Protein AF-B9A1S3-F1 (afdb_monomer_lite)

InterPro domains:
  IPR002404 IRS-type PTB domain [PF02174] (3-64)
  IPR002404 IRS-type PTB domain [PR00628] (17-37)
  IPR002404 IRS-type PTB domain [PR00628] (39-55)
  IPR002404 IRS-type PTB domain [PR00628] (56-64)
  IPR002404 IRS-type PTB domain [PS51064] (1-64)
  IPR002404 IRS-type PTB domain [SM00310] (1-64)
  IPR011993 PH-like domain superfamily [G3DSA:2.30.29.30] (1-64)
  IPR039011 Insulin receptor substrate [PTHR10614] (1-64)

Structure (mmCIF, N/CA/C/O backbone):
data_AF-B9A1S3-F1
#
_entry.id   AF-B9A1S3-F1
#
loop_
_atom_site.group_PDB
_atom_site.id
_atom_site.type_symbol
_atom_site.label_atom_id
_atom_site.label_alt_id
_atom_site.label_comp_id
_atom_site.label_asym_id
_atom_site.label_entity_id
_atom_site.label_seq_id
_atom_site.pdbx_PDB_ins_code
_atom_site.Cartn_x
_atom_site.Cartn_y
_atom_site.Cartn_z
_atom_site.occupancy
_atom_site.B_iso_or_equiv
_atom_site.auth_seq_id
_atom_site.auth_comp_id
_atom_site.auth_asym_id
_atom_site.auth_atom_id
_atom_site.pdbx_PDB_model_num
ATOM 1 N N . TRP A 1 1 ? -2.190 -7.895 6.795 1.00 96.50 1 TRP A N 1
ATOM 2 C CA . TRP A 1 1 ? -0.724 -7.843 6.979 1.00 96.50 1 TRP A CA 1
ATOM 3 C C . TRP A 1 1 ? -0.293 -6.510 7.556 1.00 96.50 1 TRP A C 1
ATOM 5 O O . TRP A 1 1 ? -0.816 -5.490 7.130 1.00 96.50 1 TRP A O 1
ATOM 15 N N . GLN A 1 2 ? 0.632 -6.495 8.516 1.00 97.06 2 GLN A N 1
ATOM 16 C CA . GLN A 1 2 ? 1.243 -5.248 8.987 1.00 97.06 2 GLN A CA 1
ATOM 17 C C . GLN A 1 2 ? 2.357 -4.833 8.019 1.00 97.06 2 GLN A C 1
ATOM 19 O O . GLN A 1 2 ? 3.216 -5.647 7.696 1.00 97.06 2 GLN A O 1
ATOM 24 N N . VAL A 1 3 ? 2.323 -3.590 7.542 1.00 96.88 3 VAL A N 1
ATOM 25 C CA . VAL A 1 3 ? 3.237 -3.055 6.522 1.00 96.88 3 VAL A CA 1
ATOM 26 C C . VAL A 1 3 ? 3.661 -1.627 6.873 1.00 96.88 3 VAL A C 1
ATOM 28 O O . VAL A 1 3 ? 2.953 -0.918 7.587 1.00 96.88 3 VAL A O 1
ATOM 31 N N . ASN A 1 4 ? 4.813 -1.191 6.359 1.00 97.56 4 ASN A N 1
ATOM 32 C CA . ASN A 1 4 ? 5.270 0.195 6.463 1.00 97.56 4 ASN A CA 1
ATOM 33 C C . ASN A 1 4 ? 5.083 0.898 5.109 1.00 97.56 4 ASN A C 1
ATOM 35 O O . ASN A 1 4 ? 5.808 0.607 4.154 1.00 97.56 4 ASN A O 1
ATOM 39 N N . LEU A 1 5 ? 4.102 1.799 5.024 1.00 96.75 5 LEU A N 1
ATOM 40 C CA . LEU A 1 5 ? 3.853 2.600 3.830 1.00 96.75 5 LEU A CA 1
ATOM 41 C C . LEU A 1 5 ? 4.956 3.646 3.657 1.00 96.75 5 LEU A C 1
ATOM 43 O O . LEU A 1 5 ? 5.197 4.485 4.529 1.00 96.75 5 LEU A O 1
ATOM 47 N N . LYS A 1 6 ? 5.621 3.592 2.502 1.00 97.25 6 LYS A N 1
ATOM 48 C CA . LYS A 1 6 ? 6.713 4.500 2.143 1.00 97.25 6 LYS A CA 1
ATOM 49 C C . LYS A 1 6 ? 6.179 5.803 1.528 1.00 97.25 6 LYS A C 1
ATOM 51 O O . LYS A 1 6 ? 5.153 5.766 0.849 1.00 97.25 6 LYS A O 1
ATOM 56 N N . PRO A 1 7 ? 6.898 6.933 1.677 1.00 96.50 7 PRO A N 1
ATOM 57 C CA . PRO A 1 7 ? 6.564 8.219 1.051 1.00 96.50 7 PRO A CA 1
ATOM 58 C C . PRO A 1 7 ? 6.840 8.205 -0.467 1.00 96.50 7 PRO A C 1
ATOM 60 O O . PRO A 1 7 ? 7.686 8.933 -0.977 1.00 96.50 7 PRO A O 1
ATOM 63 N N . LYS A 1 8 ? 6.163 7.324 -1.212 1.00 94.38 8 LYS A N 1
ATOM 64 C CA . LYS A 1 8 ? 6.260 7.200 -2.675 1.00 94.38 8 LYS A CA 1
ATOM 65 C C . LYS A 1 8 ? 4.863 7.206 -3.292 1.00 94.38 8 LYS A C 1
ATOM 67 O O . LYS A 1 8 ? 3.950 6.569 -2.768 1.00 94.38 8 LYS A O 1
ATOM 72 N N . GLY A 1 9 ? 4.694 7.918 -4.408 1.00 92.81 9 GLY A N 1
ATOM 73 C CA . GLY A 1 9 ? 3.425 7.997 -5.139 1.00 92.81 9 GLY A CA 1
ATOM 74 C C . GLY A 1 9 ? 2.259 8.461 -4.257 1.00 92.81 9 GLY A C 1
ATOM 75 O O . GLY A 1 9 ? 2.264 9.574 -3.724 1.00 92.81 9 GLY A O 1
ATOM 76 N N . LEU A 1 10 ? 1.263 7.590 -4.076 1.00 91.56 10 LEU A N 1
ATOM 77 C CA . LEU A 1 10 ? 0.110 7.854 -3.208 1.00 91.56 10 LEU A CA 1
ATOM 78 C C . LEU A 1 10 ? 0.490 8.057 -1.738 1.00 91.56 10 LEU A C 1
ATOM 80 O O . LEU A 1 10 ? -0.157 8.849 -1.060 1.00 91.56 10 LEU A O 1
ATOM 84 N N . GLY A 1 11 ? 1.564 7.417 -1.266 1.00 93.62 11 GLY A N 1
ATOM 85 C CA . GLY A 1 11 ? 2.061 7.613 0.096 1.00 93.62 11 GLY A CA 1
ATOM 86 C C . GLY A 1 11 ? 2.383 9.080 0.389 1.00 93.62 11 GLY A C 1
ATOM 87 O O . GLY A 1 11 ? 1.978 9.607 1.419 1.00 93.62 11 GLY A O 1
ATOM 88 N N . GLN A 1 12 ? 3.028 9.767 -0.559 1.00 94.81 12 GLN A N 1
ATOM 89 C CA . GLN A 1 12 ? 3.373 11.185 -0.427 1.00 94.81 12 GLN A CA 1
ATOM 90 C C . GLN A 1 12 ? 2.162 12.093 -0.686 1.00 94.81 12 GLN A C 1
ATOM 92 O O . GLN A 1 12 ? 1.845 12.950 0.132 1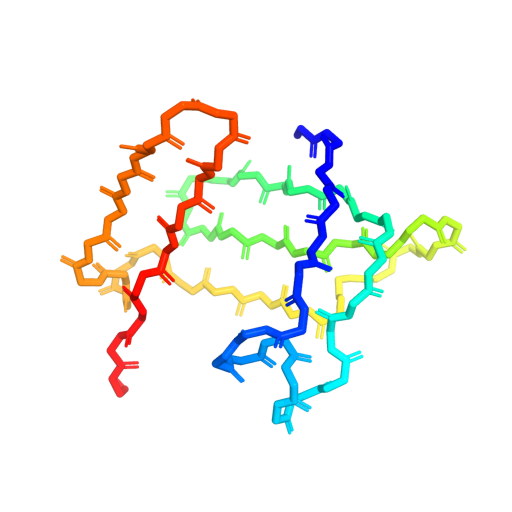.00 94.81 12 GLN A O 1
ATOM 97 N N . SER A 1 13 ? 1.454 11.892 -1.804 1.00 93.88 13 SER A N 1
ATOM 98 C CA . SER A 1 13 ? 0.360 12.790 -2.225 1.00 93.88 13 SER A CA 1
ATOM 99 C C . SER A 1 13 ? -0.881 12.738 -1.328 1.00 93.88 13 SER A C 1
ATOM 101 O O . SER A 1 13 ? -1.663 13.686 -1.312 1.00 93.88 13 SER A O 1
ATOM 103 N N . ARG A 1 14 ? -1.075 11.645 -0.581 1.00 91.44 14 ARG A N 1
ATOM 104 C CA . ARG A 1 14 ? -2.199 11.465 0.352 1.00 91.44 14 ARG A CA 1
ATOM 105 C C . ARG A 1 14 ? -1.765 11.403 1.816 1.00 91.44 14 ARG A C 1
ATOM 107 O O . ARG A 1 14 ? -2.590 11.092 2.666 1.00 91.44 14 ARG A O 1
ATOM 114 N N . ASN A 1 15 ? -0.493 11.687 2.109 1.00 92.94 15 ASN A N 1
ATOM 115 C CA . ASN A 1 15 ? 0.079 11.594 3.454 1.00 92.94 15 ASN A CA 1
ATOM 116 C C . ASN A 1 15 ? -0.169 10.222 4.131 1.00 92.94 15 ASN A C 1
ATOM 118 O O . ASN A 1 15 ? -0.454 10.120 5.325 1.00 92.94 15 ASN A O 1
ATOM 122 N N . LEU A 1 16 ? -0.076 9.147 3.344 1.00 94.31 16 LEU A N 1
ATOM 123 C CA . LEU A 1 16 ? -0.241 7.763 3.785 1.00 94.31 16 LEU A CA 1
ATOM 124 C C . LEU A 1 16 ? 1.142 7.148 4.029 1.00 94.31 16 LEU A C 1
ATOM 126 O O . LEU A 1 16 ? 1.677 6.439 3.179 1.00 94.31 16 LEU A O 1
ATOM 130 N N . THR A 1 17 ? 1.745 7.451 5.179 1.00 96.19 17 THR A N 1
ATOM 131 C CA . THR A 1 17 ? 3.096 6.985 5.539 1.00 96.19 17 THR A CA 1
ATOM 132 C C . THR A 1 17 ? 3.151 6.408 6.953 1.00 96.19 17 THR A C 1
ATOM 134 O O . THR A 1 17 ? 2.383 6.805 7.834 1.00 96.19 17 THR A O 1
ATOM 137 N N . GLY A 1 18 ? 4.055 5.451 7.179 1.00 96.31 18 GLY A N 1
ATOM 138 C CA . GLY A 1 18 ? 4.254 4.809 8.482 1.00 96.31 18 GLY A CA 1
ATOM 139 C C . GLY A 1 18 ? 3.600 3.431 8.591 1.00 96.31 18 GLY A C 1
ATOM 140 O O . GLY A 1 18 ? 3.422 2.738 7.592 1.00 96.31 18 GLY A O 1
ATOM 141 N N . VAL A 1 19 ? 3.292 2.994 9.815 1.00 97.50 19 VAL A N 1
ATOM 142 C CA . VAL A 1 19 ? 2.817 1.627 10.089 1.00 97.50 19 VAL A CA 1
ATOM 143 C C . VAL A 1 19 ? 1.308 1.511 9.875 1.00 97.50 19 VAL A C 1
ATOM 145 O O . VAL A 1 19 ? 0.518 2.199 10.525 1.00 97.50 19 VAL A O 1
ATOM 148 N N . TYR A 1 20 ? 0.919 0.600 8.984 1.00 97.75 20 TYR A N 1
ATOM 149 C CA . TYR A 1 20 ? -0.468 0.297 8.641 1.00 97.75 20 TYR A CA 1
ATOM 150 C C . TYR A 1 20 ? -0.727 -1.206 8.682 1.00 97.75 20 TYR A C 1
ATOM 152 O O . TYR A 1 20 ? 0.181 -2.033 8.564 1.00 97.75 20 TYR A O 1
ATOM 160 N N . ARG A 1 21 ? -2.003 -1.562 8.781 1.00 97.06 21 ARG A N 1
ATOM 161 C CA . ARG A 1 21 ? -2.516 -2.893 8.497 1.00 97.06 21 ARG A CA 1
ATOM 162 C C . ARG A 1 21 ? -3.182 -2.878 7.121 1.00 97.06 21 ARG A C 1
ATOM 164 O O . ARG A 1 21 ? -4.173 -2.187 6.912 1.00 97.06 21 ARG A O 1
ATOM 171 N N . LEU A 1 22 ? -2.615 -3.642 6.192 1.00 97.19 22 LEU A N 1
ATOM 172 C CA . LEU A 1 22 ? -3.230 -3.999 4.918 1.00 97.19 22 LEU A CA 1
ATOM 173 C C . LEU A 1 22 ? -4.284 -5.077 5.183 1.00 97.19 22 LE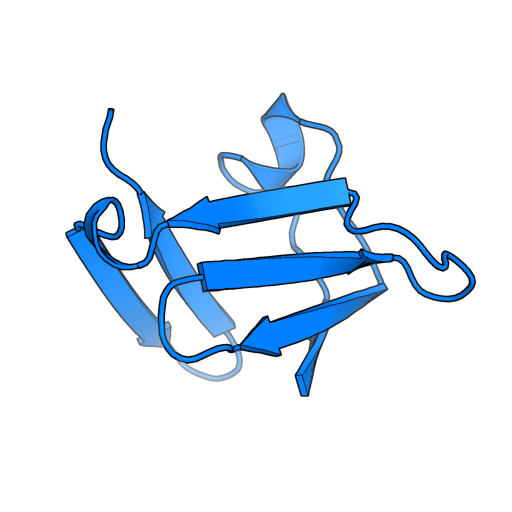U A C 1
ATOM 175 O O . LEU A 1 22 ? -3.945 -6.188 5.608 1.00 97.19 22 LEU A O 1
ATOM 179 N N . CYS A 1 23 ? -5.543 -4.746 4.940 1.00 96.69 23 CYS A N 1
ATOM 180 C CA . CYS A 1 23 ? -6.705 -5.603 5.136 1.00 96.69 23 CYS A CA 1
ATOM 181 C C . CYS A 1 23 ? -7.276 -5.980 3.767 1.00 96.69 23 CYS A C 1
ATOM 183 O O . CYS A 1 23 ? -7.818 -5.124 3.076 1.00 96.69 23 CYS A O 1
ATOM 185 N N . LEU A 1 24 ? -7.147 -7.244 3.369 1.00 97.62 24 LEU A N 1
ATOM 186 C CA . LEU A 1 24 ? -7.729 -7.756 2.128 1.00 97.62 24 LEU A CA 1
ATOM 187 C C . LEU A 1 24 ? -9.101 -8.368 2.412 1.00 97.62 24 LEU A C 1
ATOM 189 O O . LEU A 1 24 ? -9.259 -9.131 3.363 1.00 97.62 24 LEU A O 1
ATOM 193 N N . SER A 1 25 ? -10.069 -8.045 1.564 1.00 96.75 25 SER A N 1
ATOM 194 C CA . SER A 1 25 ? -11.383 -8.683 1.505 1.00 96.75 25 SER A CA 1
ATOM 195 C C . SER A 1 25 ? -11.599 -9.325 0.130 1.00 96.75 25 SER A C 1
ATOM 197 O O . SER A 1 25 ? -10.734 -9.262 -0.741 1.00 96.75 25 SER A O 1
ATOM 199 N N . ALA A 1 26 ? -12.784 -9.896 -0.099 1.00 97.94 26 ALA A N 1
ATOM 200 C CA . ALA A 1 26 ? -13.148 -10.462 -1.398 1.00 97.94 26 ALA A CA 1
ATOM 201 C C . ALA A 1 26 ? -13.171 -9.431 -2.546 1.00 97.94 26 ALA A C 1
ATOM 203 O O . ALA A 1 26 ? -13.099 -9.818 -3.709 1.00 97.94 26 ALA A O 1
ATOM 204 N N . ARG A 1 27 ? -13.319 -8.130 -2.248 1.00 97.75 27 ARG A N 1
ATOM 205 C CA . ARG A 1 27 ? -13.476 -7.074 -3.271 1.00 97.75 27 ARG A CA 1
ATOM 206 C C . ARG A 1 27 ? -12.583 -5.856 -3.068 1.00 97.75 27 ARG A C 1
ATOM 208 O O . ARG A 1 27 ? -12.447 -5.053 -3.987 1.00 97.75 27 ARG A O 1
ATOM 215 N N . THR A 1 28 ? -11.972 -5.700 -1.898 1.00 98.00 28 THR A N 1
ATOM 216 C CA . THR A 1 28 ? -11.239 -4.481 -1.541 1.00 98.00 28 THR A CA 1
ATOM 217 C C . THR A 1 28 ? -9.936 -4.753 -0.805 1.00 98.00 28 THR A C 1
ATOM 219 O O . THR A 1 28 ? -9.767 -5.789 -0.163 1.00 98.00 28 THR A O 1
ATOM 222 N N . ILE A 1 29 ? -9.036 -3.771 -0.857 1.00 97.25 29 ILE A N 1
ATOM 223 C CA . ILE A 1 29 ? -7.889 -3.643 0.043 1.00 97.25 29 ILE A CA 1
ATOM 224 C C . ILE A 1 29 ? -8.057 -2.360 0.851 1.00 97.25 29 ILE A C 1
ATOM 226 O O . ILE A 1 29 ? -8.130 -1.272 0.284 1.00 97.25 29 ILE A O 1
ATOM 230 N N . GLY A 1 30 ? -8.099 -2.479 2.173 1.00 96.62 30 GLY A N 1
ATOM 231 C CA . GLY A 1 30 ? -8.075 -1.356 3.104 1.00 96.62 30 GLY A CA 1
ATOM 232 C C . GLY A 1 30 ? -6.691 -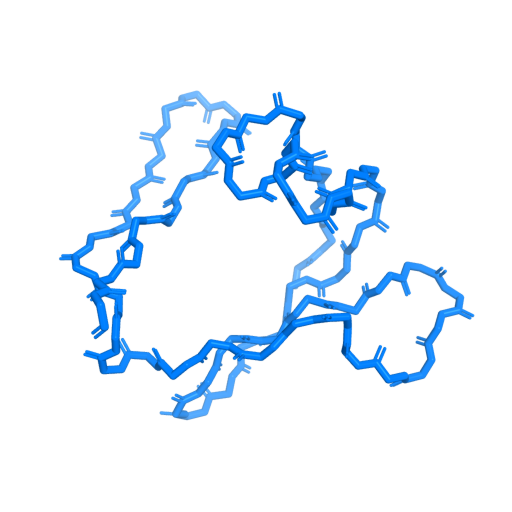1.164 3.719 1.00 96.62 30 GLY A C 1
ATOM 233 O O . GLY A 1 30 ? -6.011 -2.140 4.032 1.00 96.62 30 GLY A O 1
ATOM 234 N N . PHE A 1 31 ? -6.290 0.085 3.942 1.00 97.12 31 PHE A N 1
ATOM 235 C CA . PHE A 1 31 ? -5.126 0.424 4.760 1.00 97.12 31 PHE A CA 1
ATOM 236 C C . PHE A 1 31 ? -5.594 1.115 6.035 1.00 97.12 31 PHE A C 1
ATOM 238 O O . PHE A 1 31 ? -6.056 2.254 6.000 1.00 97.12 31 PHE A O 1
ATOM 245 N N . VAL A 1 32 ? -5.467 0.423 7.164 1.00 97.31 32 VAL A N 1
ATOM 246 C CA . VAL A 1 32 ? -5.857 0.924 8.489 1.00 97.31 32 VAL A CA 1
ATOM 247 C C . VAL A 1 32 ? -4.600 1.345 9.237 1.00 97.31 32 VAL A C 1
ATOM 249 O O . VAL A 1 32 ? -3.697 0.528 9.427 1.00 97.31 32 VAL A O 1
ATOM 252 N N . LYS A 1 33 ? -4.499 2.616 9.632 1.00 95.94 33 LYS A N 1
ATOM 253 C CA . LYS A 1 33 ? -3.357 3.093 10.424 1.00 95.94 33 LYS A CA 1
ATOM 254 C C . LYS A 1 33 ? -3.355 2.398 11.788 1.00 95.94 33 LYS A C 1
ATOM 256 O O . LYS A 1 33 ? -4.418 2.115 12.338 1.00 95.94 33 LYS A O 1
ATOM 261 N N . LEU A 1 34 ? -2.176 2.098 12.333 1.00 92.00 34 LEU A N 1
ATOM 262 C CA . LEU A 1 34 ? -2.091 1.515 13.674 1.00 92.00 34 LEU A CA 1
ATOM 263 C C . LEU A 1 34 ? -2.806 2.430 1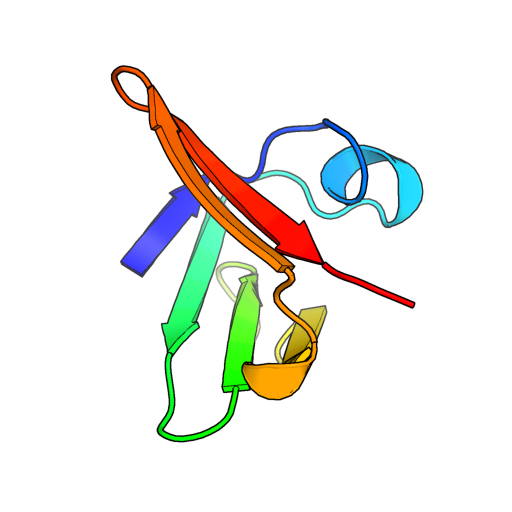4.688 1.00 92.00 34 LEU A C 1
ATOM 265 O O . LEU A 1 34 ? -2.635 3.647 14.635 1.00 92.00 34 LEU A O 1
ATOM 269 N N . ASN A 1 35 ? -3.591 1.839 15.593 1.00 89.56 35 ASN A N 1
ATOM 270 C CA . ASN A 1 35 ? -4.442 2.534 16.573 1.00 89.56 35 ASN A CA 1
ATOM 271 C C . ASN A 1 35 ? -5.633 3.314 15.981 1.00 89.56 35 ASN A C 1
ATOM 273 O O . ASN A 1 35 ? -6.230 4.132 16.674 1.00 89.56 35 ASN A O 1
ATOM 277 N N . CYS A 1 36 ? -6.000 3.063 14.723 1.00 91.69 36 CYS A N 1
ATOM 278 C CA . CYS A 1 36 ? -7.243 3.557 14.133 1.00 91.69 36 CYS A CA 1
ATOM 279 C C . CYS A 1 36 ? -8.207 2.396 13.861 1.00 91.69 36 CYS A C 1
ATOM 281 O O . CYS A 1 36 ? -7.780 1.304 13.492 1.00 91.69 36 CYS A O 1
ATOM 283 N N . GLU A 1 37 ? -9.510 2.644 14.005 1.00 89.19 37 GLU A N 1
ATOM 284 C CA . GLU A 1 37 ? -10.550 1.654 13.684 1.00 89.19 37 GLU A CA 1
ATOM 285 C C . GLU A 1 37 ? -10.997 1.727 12.218 1.00 89.19 37 GLU A C 1
ATOM 287 O O . GLU A 1 37 ? -11.345 0.710 11.620 1.00 89.19 37 GLU A O 1
ATOM 292 N N . GLN A 1 38 ? -10.944 2.917 11.610 1.00 92.31 38 GLN A N 1
ATOM 293 C CA . GLN A 1 38 ? -11.342 3.123 10.218 1.00 92.31 38 GLN A CA 1
ATOM 294 C C . GLN A 1 38 ? -10.155 3.078 9.244 1.00 92.31 38 GLN A C 1
ATOM 296 O O . GLN A 1 38 ? -9.057 3.548 9.566 1.00 92.31 38 GL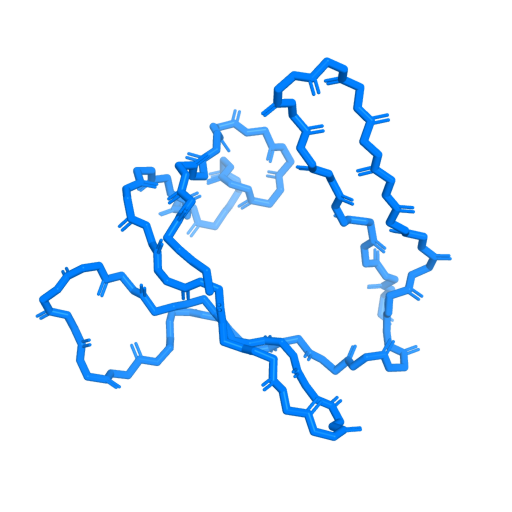N A O 1
ATOM 301 N N . PRO A 1 39 ? -10.365 2.544 8.025 1.00 94.25 39 PRO A N 1
ATOM 302 C CA . PRO A 1 39 ? -9.359 2.576 6.975 1.00 94.25 39 PRO A CA 1
ATOM 303 C C . PRO A 1 39 ? -9.104 4.014 6.515 1.00 94.25 39 PRO A C 1
ATOM 305 O O . PRO A 1 39 ? -10.031 4.753 6.198 1.00 94.25 39 PRO A O 1
ATOM 308 N N . SER A 1 40 ? -7.831 4.394 6.417 1.00 95.19 40 SER A N 1
ATOM 309 C CA . SER A 1 40 ? -7.421 5.681 5.841 1.00 95.19 40 SER A CA 1
ATOM 310 C C . SER A 1 40 ? -7.624 5.714 4.325 1.00 95.19 40 SER A C 1
ATOM 312 O O . SER A 1 40 ? -7.811 6.778 3.744 1.00 95.19 40 SER A O 1
ATOM 314 N N . VAL A 1 41 ? -7.591 4.546 3.678 1.00 94.75 41 VAL A N 1
ATOM 315 C CA . VAL A 1 41 ? -7.986 4.379 2.278 1.00 94.75 41 VAL A CA 1
ATOM 316 C C . VAL A 1 41 ? -8.510 2.964 2.043 1.00 94.75 41 VAL A C 1
ATOM 318 O O . VAL A 1 41 ? -7.983 1.997 2.598 1.00 94.75 41 VAL A O 1
ATOM 321 N N . THR A 1 42 ? -9.525 2.857 1.187 1.00 96.00 42 THR A N 1
ATOM 322 C CA . THR A 1 42 ? -10.077 1.594 0.689 1.00 96.00 42 THR A CA 1
ATOM 323 C C . THR A 1 42 ? -10.000 1.595 -0.831 1.00 96.00 42 THR A C 1
ATOM 325 O O . THR A 1 42 ? -10.542 2.482 -1.486 1.00 96.00 42 THR A O 1
ATOM 328 N N . LEU A 1 43 ? -9.324 0.601 -1.393 1.00 95.12 43 LEU A N 1
ATOM 329 C CA . LEU A 1 43 ? -9.140 0.410 -2.826 1.00 95.12 43 LEU A CA 1
ATOM 330 C C . LEU A 1 43 ? -10.014 -0.749 -3.294 1.00 95.12 43 LEU A C 1
ATOM 332 O O . LEU A 1 43 ? -10.021 -1.809 -2.670 1.00 95.12 43 LEU A O 1
ATOM 336 N N . GLN A 1 44 ? -10.722 -0.570 -4.404 1.00 96.88 44 GLN A N 1
ATOM 337 C CA . GLN A 1 44 ? -11.401 -1.673 -5.078 1.00 96.88 44 GLN A CA 1
ATOM 338 C C . GLN A 1 44 ? -10.360 -2.540 -5.793 1.00 96.88 44 GLN A C 1
ATOM 340 O O . GLN A 1 44 ? -9.499 -2.006 -6.492 1.00 96.88 44 GLN A O 1
ATOM 345 N N . LEU A 1 45 ? -10.441 -3.866 -5.650 1.00 96.81 45 LEU A N 1
ATOM 346 C CA . LEU A 1 45 ? -9.508 -4.794 -6.307 1.00 96.81 45 LEU A CA 1
ATOM 347 C C . LEU A 1 45 ? -9.539 -4.641 -7.832 1.00 96.81 45 LEU A C 1
ATOM 349 O O . LEU A 1 45 ? -8.498 -4.655 -8.476 1.00 96.81 45 LEU A O 1
ATOM 353 N N . MET A 1 46 ? -10.725 -4.398 -8.386 1.00 97.00 46 MET A N 1
ATOM 354 C CA . MET A 1 46 ? -10.951 -4.101 -9.806 1.00 97.00 46 MET A CA 1
ATOM 355 C C . MET A 1 46 ? -10.229 -2.842 -10.315 1.00 97.00 46 MET A C 1
ATOM 357 O O . MET A 1 46 ? -10.000 -2.727 -11.514 1.00 97.00 46 MET A O 1
ATOM 361 N N . ASN A 1 47 ? -9.814 -1.931 -9.428 1.00 95.94 47 ASN A N 1
ATOM 362 C CA . ASN A 1 47 ? -9.053 -0.738 -9.805 1.00 95.94 47 ASN A CA 1
ATOM 363 C C . ASN A 1 47 ? -7.532 -0.964 -9.727 1.00 95.94 47 ASN A C 1
ATOM 365 O O . ASN A 1 47 ? -6.768 -0.047 -10.022 1.00 95.94 47 ASN A O 1
ATOM 369 N N . ILE A 1 48 ? -7.051 -2.143 -9.317 1.00 96.44 48 ILE A N 1
ATOM 370 C CA . ILE A 1 48 ? -5.616 -2.449 -9.265 1.00 96.44 48 ILE A CA 1
ATOM 371 C C . ILE A 1 48 ? -5.154 -2.902 -10.651 1.00 96.44 48 ILE A C 1
ATOM 373 O O . ILE A 1 48 ? -5.583 -3.936 -11.151 1.00 96.44 48 ILE A O 1
ATOM 377 N N . ARG A 1 49 ? -4.243 -2.138 -11.264 1.00 97.19 49 ARG A N 1
ATOM 378 C CA . ARG A 1 49 ? -3.680 -2.462 -12.587 1.00 97.19 49 ARG A CA 1
ATOM 379 C C . ARG A 1 49 ? -2.603 -3.531 -12.492 1.00 97.19 49 ARG A C 1
ATOM 381 O O . ARG A 1 49 ? -2.507 -4.394 -13.355 1.00 97.19 49 ARG A O 1
ATOM 388 N N . ARG A 1 50 ? -1.764 -3.433 -11.460 1.00 96.94 50 ARG A N 1
ATOM 389 C CA . ARG A 1 50 ? -0.706 -4.400 -11.161 1.00 96.94 50 ARG A CA 1
ATOM 390 C C . ARG A 1 50 ? -0.285 -4.304 -9.703 1.00 96.94 50 ARG A C 1
ATOM 392 O O . ARG A 1 50 ? -0.311 -3.230 -9.103 1.00 96.94 50 ARG A O 1
ATOM 399 N N . CYS A 1 51 ? 0.167 -5.421 -9.160 1.00 97.12 51 CYS A N 1
ATOM 400 C CA . CYS A 1 51 ? 0.903 -5.471 -7.907 1.00 97.12 51 CYS A CA 1
ATOM 401 C C . CYS A 1 51 ? 2.120 -6.377 -8.076 1.00 97.12 51 CYS A C 1
ATOM 403 O O . CYS A 1 51 ? 2.127 -7.262 -8.931 1.00 97.12 51 CYS A O 1
ATOM 405 N N . GLY A 1 52 ? 3.146 -6.166 -7.266 1.00 97.88 52 GLY A N 1
ATOM 406 C CA . GLY A 1 52 ? 4.367 -6.955 -7.337 1.00 97.88 52 GLY A CA 1
ATOM 407 C C . GLY A 1 52 ? 5.249 -6.718 -6.129 1.00 97.88 52 GLY A C 1
ATOM 408 O O . GLY A 1 52 ? 4.905 -5.947 -5.230 1.00 97.88 52 GLY A O 1
ATOM 409 N N . HIS A 1 53 ? 6.391 -7.388 -6.110 1.00 97.50 53 HIS A N 1
ATOM 410 C CA . HIS A 1 53 ? 7.383 -7.214 -5.063 1.00 97.50 53 HIS A CA 1
ATOM 411 C C . HIS A 1 53 ? 8.790 -7.118 -5.655 1.00 97.50 53 HIS A C 1
ATOM 413 O O . HIS A 1 53 ? 9.040 -7.594 -6.760 1.00 97.50 53 HIS A O 1
ATOM 419 N N . SER A 1 54 ? 9.677 -6.466 -4.913 1.00 96.94 54 SER A N 1
ATOM 420 C CA . SER A 1 54 ? 11.119 -6.404 -5.147 1.00 96.94 54 SER A CA 1
ATOM 421 C C . SER A 1 54 ? 11.776 -6.395 -3.776 1.00 96.94 54 SER A C 1
ATOM 423 O O . SER A 1 54 ? 11.509 -5.492 -2.979 1.00 96.94 54 SER A O 1
ATOM 425 N N . ASP A 1 55 ? 12.595 -7.401 -3.483 1.00 96.06 55 ASP A N 1
ATOM 426 C CA . ASP A 1 55 ? 13.196 -7.605 -2.162 1.00 96.06 55 ASP A CA 1
ATOM 427 C C . ASP A 1 55 ? 12.134 -7.594 -1.043 1.00 96.06 55 ASP A C 1
ATOM 429 O O . ASP A 1 55 ? 11.182 -8.373 -1.055 1.00 96.06 55 ASP A O 1
ATOM 433 N N . SER A 1 56 ? 12.270 -6.676 -0.083 1.00 94.94 56 SER A N 1
ATOM 434 C CA . SER A 1 56 ? 11.342 -6.466 1.031 1.00 94.94 56 SER A CA 1
ATOM 435 C C . SER A 1 56 ? 10.231 -5.449 0.732 1.00 94.94 56 SER A C 1
ATOM 437 O O . SER A 1 56 ? 9.466 -5.084 1.630 1.00 94.94 56 SER A O 1
ATOM 439 N N . PHE A 1 57 ? 10.120 -4.973 -0.511 1.00 96.00 57 PHE A N 1
ATOM 440 C CA . PHE A 1 57 ? 9.100 -4.016 -0.927 1.00 96.00 57 PHE A CA 1
ATOM 441 C C . PHE A 1 57 ? 7.985 -4.70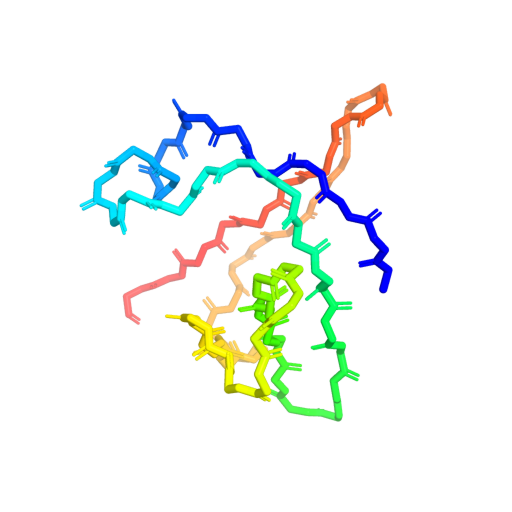0 -1.704 1.00 96.00 57 PHE A C 1
ATOM 443 O O . PHE A 1 57 ? 8.224 -5.432 -2.657 1.00 96.00 57 PHE A O 1
ATOM 450 N N . PHE A 1 58 ? 6.750 -4.369 -1.347 1.00 97.31 58 PHE A N 1
ATOM 451 C CA . PHE A 1 58 ? 5.554 -4.685 -2.115 1.00 97.31 58 PHE A CA 1
ATOM 452 C C . PHE A 1 58 ? 4.957 -3.386 -2.664 1.00 97.31 58 PHE A C 1
ATOM 454 O O . PHE A 1 58 ? 4.923 -2.374 -1.957 1.00 97.31 58 PHE A O 1
ATOM 461 N N . PHE A 1 59 ? 4.489 -3.399 -3.910 1.00 96.62 59 PHE A N 1
ATOM 462 C CA . PHE A 1 59 ? 3.856 -2.245 -4.545 1.00 96.62 59 PHE A CA 1
ATOM 463 C C . PHE A 1 59 ? 2.502 -2.614 -5.151 1.00 96.62 59 PHE A C 1
ATOM 465 O O . PHE A 1 59 ? 2.298 -3.721 -5.647 1.00 96.62 59 PHE A O 1
ATOM 472 N N . ILE A 1 60 ? 1.588 -1.646 -5.129 1.00 96.56 60 ILE A N 1
ATOM 473 C CA . ILE A 1 60 ? 0.293 -1.691 -5.806 1.00 96.56 60 ILE A CA 1
ATOM 474 C C . ILE A 1 60 ? 0.210 -0.443 -6.678 1.00 96.56 60 ILE A C 1
ATOM 476 O O . ILE A 1 60 ? 0.337 0.676 -6.179 1.00 96.56 60 ILE A O 1
ATOM 480 N N . GLU A 1 61 ? -0.024 -0.637 -7.969 1.00 95.94 61 GLU A N 1
ATOM 481 C CA . GLU A 1 61 ? -0.391 0.433 -8.885 1.00 95.94 61 GLU A CA 1
ATOM 482 C C . GLU A 1 61 ? -1.895 0.381 -9.142 1.00 95.94 61 GLU A C 1
ATOM 484 O O . GLU A 1 61 ? -2.433 -0.624 -9.615 1.00 95.94 61 GLU A O 1
ATOM 489 N N . VAL A 1 62 ? -2.568 1.483 -8.828 1.00 94.00 62 VAL A N 1
ATOM 490 C CA . VAL A 1 62 ? -4.004 1.651 -9.047 1.00 94.00 62 VAL A CA 1
ATOM 491 C C . VAL A 1 62 ? -4.268 2.459 -10.313 1.00 94.00 62 VAL A C 1
ATOM 493 O O . VAL A 1 62 ? -3.488 3.335 -10.687 1.00 94.00 62 VAL A O 1
ATOM 496 N N . GLY A 1 63 ? -5.365 2.133 -10.986 1.00 90.94 63 GLY A N 1
ATOM 497 C CA . GLY A 1 63 ? -5.909 2.881 -12.108 1.00 90.94 63 GLY A CA 1
ATOM 498 C C . GLY A 1 63 ? -6.702 4.109 -11.674 1.00 90.94 63 GLY A C 1
ATOM 499 O O . GLY A 1 63 ? -6.752 4.450 -10.491 1.00 90.94 63 GLY A O 1
ATOM 500 N N . ARG A 1 64 ? -7.278 4.779 -12.676 1.00 78.25 64 ARG A N 1
ATOM 501 C CA . ARG A 1 64 ? -8.166 5.929 -12.495 1.00 78.25 64 ARG A CA 1
ATOM 502 C C . ARG A 1 64 ? -9.553 5.482 -12.051 1.00 78.25 64 ARG A C 1
ATOM 504 O O . ARG A 1 64 ? -9.972 4.395 -12.502 1.00 78.25 64 ARG A O 1
#

Organism: Felis catus (NCBI:txid9685)

Secondary structure (DSSP, 8-state):
-EEEE-SSTHHHHTT--EEEEEEE-SSEEEEEETT-SSEEEEEEGGGEEEEEEETTEEEEEE--

Foldseek 3Di:
DWDFDDCDDCCVVLVVGGIWDFDDDPFWTFTHHPPGPDGSDIGGPVQWPDWDDDDPDIDTDGHD

Sequence (64 aa):
WQVNLKPKGLGQSRNLTGVYRLCLSARTIGFVKLNCEQPSVTLQLMNIRRCGHSDSFFFIEVGR

pLDDT: mean 95.35, std 3.03, range [78.25, 98.0]

Radius of gyration: 11.3 Å; chains: 1; bounding box: 27×23×29 Å